Protein AF-A0A0F9CE18-F1 (afdb_monomer)

Radius of gyration: 13.27 Å; Cα contacts (8 Å, |Δi|>4): 100; chains: 1; bounding box: 29×24×35 Å

Mean predicted aligned error: 8.11 Å

InterPro domains:
  IPR003594 Histidine kinase/HSP90-like ATPase domain [PF02518] (1-69)
  IPR004358 Signal transduction histidine kinase-related protein, C-terminal [PR00344] (12-22)
  IPR004358 Signal transduction histidine kinase-related protein, C-terminal [PR00344] (29-47)
  IPR004358 Signal transduction histidine kinase-related protein, C-terminal [PR00344] (54-67)
  IPR005467 Histidine kinase domain [PS50109] (1-70)
  IPR036890 Histidine kinase/HSP90-like ATPase superfamily [G3DSA:3.30.565.10] (1-70)
  I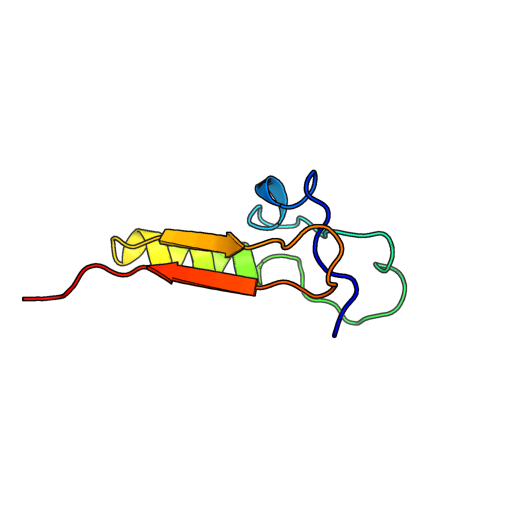PR036890 Histidine kinase/HSP90-like ATPase superfamily [SSF55874] (1-67)
  IPR050736 Sensor Histidine Kinase Regulatory [PTHR43711] (1-67)

Sequence (70 aa):
HGPGVPAEDAKDVFRAFHRAGRDAAGSPGGLGLGLAISRRLARSLGGELSLDSRDGEGGASFTLLLPERH

Structure (mmCIF, N/CA/C/O backbone):
data_AF-A0A0F9CE18-F1
#
_entry.id   AF-A0A0F9CE18-F1
#
loop_
_atom_site.group_PDB
_atom_site.id
_atom_site.type_symbol
_atom_site.label_atom_id
_atom_site.label_alt_id
_atom_site.label_comp_id
_atom_site.label_asym_id
_atom_site.label_entity_id
_atom_site.label_seq_id
_atom_site.pdbx_PDB_ins_code
_atom_site.Cartn_x
_atom_site.Cartn_y
_atom_site.Cartn_z
_atom_site.occupancy
_atom_site.B_iso_or_equiv
_atom_site.auth_seq_id
_atom_site.auth_comp_id
_atom_site.auth_asym_id
_atom_site.auth_atom_id
_atom_site.pdbx_PDB_model_num
ATOM 1 N N . HIS A 1 1 ? 18.628 7.166 -5.893 1.00 56.75 1 HIS A N 1
ATOM 2 C CA . HIS A 1 1 ? 17.217 6.917 -6.245 1.00 56.75 1 HIS A CA 1
ATOM 3 C C . HIS A 1 1 ? 17.137 5.562 -6.931 1.00 56.75 1 HIS A C 1
ATOM 5 O O . HIS A 1 1 ? 17.986 5.288 -7.768 1.00 56.75 1 HIS A O 1
ATOM 11 N N . GLY A 1 2 ? 16.236 4.682 -6.483 1.00 67.12 2 GLY A N 1
ATOM 12 C CA . GLY A 1 2 ? 16.044 3.357 -7.089 1.00 67.12 2 GLY A CA 1
ATOM 13 C C . GLY A 1 2 ? 15.230 3.420 -8.391 1.00 67.12 2 GLY A C 1
ATOM 14 O O . GLY A 1 2 ? 14.795 4.508 -8.769 1.00 67.12 2 GLY A O 1
ATOM 15 N N . PRO A 1 3 ? 14.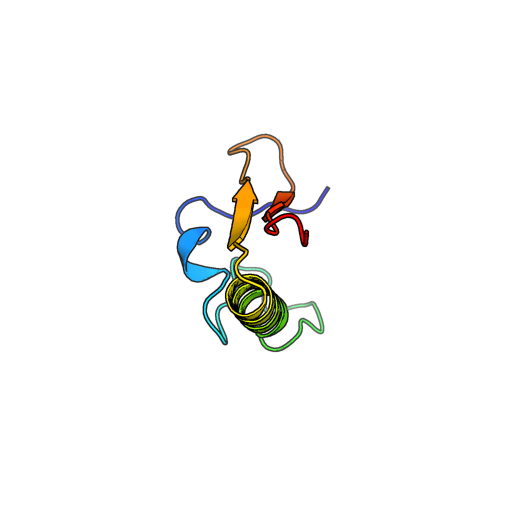972 2.273 -9.043 1.00 69.25 3 PRO A N 1
ATOM 16 C CA . PRO A 1 3 ? 14.271 2.210 -10.333 1.00 69.25 3 PRO A CA 1
ATOM 17 C C . PRO A 1 3 ? 12.801 2.670 -10.284 1.00 69.25 3 PRO A C 1
ATOM 19 O O . PRO A 1 3 ? 12.202 2.902 -11.326 1.00 69.25 3 PRO A O 1
ATOM 22 N N . GLY A 1 4 ? 12.231 2.851 -9.088 1.00 74.38 4 GLY A N 1
ATOM 23 C CA . GLY A 1 4 ? 10.816 3.173 -8.905 1.00 74.38 4 GLY A CA 1
ATOM 24 C C . GLY A 1 4 ? 9.916 1.947 -9.008 1.00 74.38 4 GLY A C 1
ATOM 25 O O . GLY A 1 4 ? 10.400 0.815 -8.982 1.00 74.38 4 GLY A O 1
ATOM 26 N N . VAL A 1 5 ? 8.604 2.176 -9.047 1.00 76.25 5 VAL A N 1
ATOM 27 C CA . VAL A 1 5 ? 7.589 1.121 -9.178 1.00 76.25 5 VAL A CA 1
ATOM 28 C C . VAL A 1 5 ? 6.761 1.411 -10.432 1.00 76.25 5 VAL A C 1
ATOM 30 O O . VAL A 1 5 ? 6.219 2.513 -10.528 1.00 76.25 5 VAL A O 1
ATOM 33 N N . PRO A 1 6 ? 6.654 0.460 -11.377 1.00 76.00 6 PRO A N 1
ATOM 34 C CA . PRO A 1 6 ? 5.775 0.590 -12.535 1.00 76.00 6 PRO A CA 1
ATOM 35 C C . PRO A 1 6 ? 4.323 0.837 -12.113 1.00 76.00 6 PRO A C 1
ATOM 37 O O . PRO A 1 6 ? 3.842 0.214 -11.166 1.00 76.00 6 PRO A O 1
ATOM 40 N N . ALA A 1 7 ? 3.589 1.680 -12.843 1.00 74.69 7 ALA A N 1
ATOM 41 C CA . ALA A 1 7 ? 2.173 1.939 -12.562 1.00 74.69 7 ALA A CA 1
ATOM 42 C C . ALA A 1 7 ? 1.305 0.658 -12.578 1.00 74.69 7 ALA A C 1
ATOM 44 O O . ALA A 1 7 ? 0.317 0.564 -11.848 1.00 74.69 7 ALA A O 1
ATOM 45 N N . GLU A 1 8 ? 1.689 -0.347 -13.374 1.00 75.19 8 GLU A N 1
ATOM 46 C CA . GLU A 1 8 ? 1.050 -1.671 -13.396 1.00 75.19 8 GLU A CA 1
ATOM 47 C C . GLU A 1 8 ? 1.252 -2.451 -12.087 1.00 75.19 8 GLU A C 1
ATOM 49 O O . GLU A 1 8 ? 0.299 -3.022 -11.555 1.00 75.19 8 GLU A O 1
ATOM 54 N N . ASP A 1 9 ? 2.451 -2.378 -11.507 1.00 77.12 9 ASP A N 1
ATOM 55 C CA . AS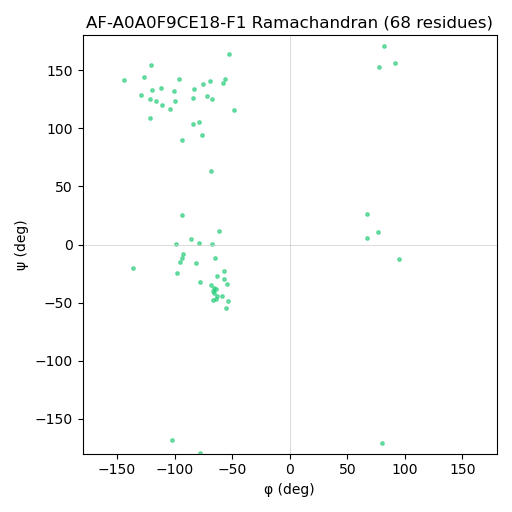P A 1 9 ? 2.807 -3.054 -10.259 1.00 77.12 9 ASP A CA 1
ATOM 56 C C . ASP A 1 9 ? 2.338 -2.273 -9.021 1.00 77.12 9 ASP A C 1
ATOM 58 O O . ASP A 1 9 ? 2.246 -2.835 -7.931 1.00 77.12 9 ASP A O 1
ATOM 62 N N . ALA A 1 10 ? 1.985 -0.989 -9.150 1.00 76.25 10 ALA A N 1
ATOM 63 C CA . ALA A 1 10 ? 1.593 -0.127 -8.030 1.00 76.25 10 ALA A CA 1
ATOM 64 C C . ALA A 1 10 ? 0.444 -0.704 -7.181 1.00 76.25 10 ALA A C 1
ATOM 66 O O . ALA A 1 10 ? 0.404 -0.534 -5.959 1.00 76.25 10 ALA A O 1
ATOM 67 N N . LYS A 1 11 ? -0.493 -1.422 -7.812 1.00 74.25 11 LYS A N 1
ATOM 68 C CA . LYS A 1 11 ? -1.614 -2.082 -7.117 1.00 74.25 11 LYS A CA 1
ATOM 69 C C . LYS A 1 11 ? -1.191 -3.382 -6.437 1.00 74.25 11 LYS A C 1
ATOM 71 O O . LYS A 1 11 ? -1.726 -3.730 -5.377 1.00 74.25 11 LYS A O 1
ATOM 76 N N . ASP A 1 12 ? -0.231 -4.073 -7.034 1.00 80.88 12 ASP A N 1
ATOM 77 C CA . ASP A 1 12 ? 0.200 -5.406 -6.642 1.00 80.88 12 ASP A CA 1
ATOM 78 C C . ASP A 1 12 ? 1.412 -5.396 -5.702 1.00 80.88 12 ASP A C 1
ATOM 80 O O . ASP A 1 12 ? 1.611 -6.363 -4.976 1.00 80.88 12 ASP A O 1
ATOM 84 N N . VAL A 1 13 ? 2.138 -4.282 -5.572 1.00 81.75 13 VAL A N 1
ATOM 85 C CA . VAL A 1 13 ? 3.300 -4.112 -4.673 1.00 81.75 13 VAL A CA 1
ATOM 86 C C . VAL A 1 13 ? 2.984 -4.395 -3.196 1.00 81.75 13 VAL A C 1
ATOM 88 O O . VAL A 1 13 ? 3.858 -4.721 -2.396 1.00 81.75 13 VAL A O 1
ATOM 91 N N . PHE A 1 14 ? 1.710 -4.292 -2.825 1.00 84.81 14 PHE A N 1
ATOM 92 C CA . PHE A 1 14 ? 1.211 -4.584 -1.486 1.00 84.81 14 PHE A CA 1
ATOM 93 C C . PHE A 1 14 ? 0.589 -5.982 -1.352 1.00 84.81 14 PHE A C 1
ATOM 95 O O . PHE A 1 14 ? 0.057 -6.321 -0.289 1.00 84.81 14 PHE A O 1
ATOM 102 N N . ARG A 1 15 ? 0.566 -6.785 -2.420 1.00 82.62 15 ARG A N 1
ATOM 103 C CA . ARG A 1 15 ? 0.181 -8.194 -2.343 1.00 82.62 15 ARG A CA 1
ATOM 104 C C . ARG A 1 15 ? 1.330 -8.981 -1.732 1.00 82.62 15 ARG A C 1
ATOM 106 O O . ARG A 1 15 ? 2.494 -8.782 -2.062 1.00 82.62 15 ARG A O 1
ATOM 113 N N . ALA A 1 16 ? 0.982 -9.900 -0.837 1.00 78.19 16 ALA A N 1
ATOM 114 C CA . ALA A 1 16 ? 1.957 -10.825 -0.285 1.00 78.19 16 ALA A CA 1
ATOM 115 C C . ALA A 1 16 ? 2.613 -11.621 -1.422 1.00 78.19 16 ALA A C 1
ATOM 117 O O . ALA A 1 16 ? 1.923 -12.050 -2.347 1.00 78.19 16 ALA A O 1
ATOM 118 N N . PHE A 1 17 ? 3.928 -11.824 -1.329 1.00 72.31 17 PHE A N 1
ATOM 119 C CA . PHE A 1 17 ? 4.730 -12.567 -2.308 1.00 72.31 17 PHE A CA 1
ATOM 120 C C . PHE A 1 17 ? 4.868 -11.909 -3.688 1.00 72.31 17 PHE A C 1
ATOM 122 O O . PHE A 1 17 ? 5.474 -12.504 -4.580 1.00 72.31 17 PHE A O 1
ATOM 129 N N . HIS A 1 18 ? 4.370 -10.684 -3.872 1.00 70.88 18 HIS A N 1
ATOM 130 C CA . HIS A 1 18 ? 4.566 -9.944 -5.111 1.00 70.88 18 HIS A CA 1
ATOM 131 C C . HIS A 1 18 ? 5.925 -9.229 -5.105 1.00 70.88 18 HIS A C 1
ATOM 133 O O . HIS A 1 18 ? 6.318 -8.597 -4.121 1.00 70.88 18 HIS A O 1
ATOM 139 N N . ARG A 1 19 ? 6.659 -9.353 -6.213 1.00 67.38 19 ARG A N 1
ATOM 140 C CA . ARG A 1 19 ? 7.939 -8.682 -6.458 1.00 67.38 19 ARG A CA 1
ATOM 141 C C . ARG A 1 19 ? 7.789 -7.848 -7.725 1.00 67.38 19 ARG A C 1
ATOM 143 O O . ARG A 1 19 ? 7.707 -8.420 -8.805 1.00 67.38 19 ARG A O 1
ATOM 150 N N . ALA A 1 20 ? 7.745 -6.527 -7.564 1.00 60.53 20 ALA A N 1
ATOM 151 C CA . ALA A 1 20 ? 7.745 -5.590 -8.679 1.00 60.53 20 ALA A CA 1
ATOM 152 C C . ALA A 1 20 ? 9.141 -5.568 -9.328 1.00 60.53 20 ALA A C 1
ATOM 154 O O . ALA A 1 20 ? 10.142 -5.374 -8.632 1.00 60.53 20 ALA A O 1
ATOM 155 N N . GLY A 1 21 ? 9.210 -5.762 -10.645 1.00 56.66 21 GLY A N 1
ATOM 156 C CA . GLY A 1 21 ? 10.435 -5.591 -11.433 1.00 56.66 21 GLY A CA 1
ATOM 157 C C . GLY A 1 21 ? 11.349 -6.815 -11.638 1.00 56.66 21 GLY A C 1
ATOM 158 O O . GLY A 1 21 ? 11.394 -7.782 -10.878 1.00 56.66 21 GLY A O 1
ATOM 159 N N . ARG A 1 22 ? 12.116 -6.724 -12.734 1.00 45.47 22 ARG A N 1
ATOM 160 C CA . ARG A 1 22 ? 12.917 -7.764 -13.411 1.00 45.47 22 ARG A CA 1
ATOM 161 C C . ARG A 1 22 ? 14.272 -8.080 -12.746 1.00 45.47 22 ARG A C 1
ATOM 163 O O . ARG A 1 22 ? 14.981 -8.965 -13.216 1.00 45.47 22 ARG A O 1
ATOM 170 N N . ASP A 1 23 ? 14.595 -7.429 -11.628 1.00 45.84 23 ASP A N 1
ATOM 171 C CA . ASP A 1 23 ? 15.878 -7.545 -10.906 1.00 45.84 23 ASP A CA 1
ATOM 172 C C . ASP A 1 23 ? 15.865 -8.592 -9.775 1.00 45.84 23 ASP A C 1
ATOM 174 O O . ASP A 1 23 ? 16.652 -8.549 -8.826 1.00 45.84 23 ASP A O 1
ATOM 178 N N . ALA A 1 24 ? 14.992 -9.596 -9.881 1.00 49.94 24 ALA A N 1
ATOM 179 C CA . ALA A 1 24 ? 14.890 -10.698 -8.922 1.00 49.94 24 ALA A CA 1
ATOM 180 C C . ALA A 1 24 ? 16.112 -11.647 -8.907 1.00 49.94 24 ALA A C 1
ATOM 182 O O . ALA A 1 24 ? 16.111 -12.617 -8.149 1.00 49.94 24 ALA A O 1
ATOM 183 N N . ALA A 1 25 ? 17.134 -11.399 -9.734 1.00 45.84 25 ALA A N 1
ATOM 184 C CA . ALA A 1 25 ? 18.265 -12.304 -9.928 1.00 45.84 25 ALA A CA 1
ATOM 185 C C . ALA A 1 25 ? 19.490 -12.026 -9.030 1.00 45.84 25 ALA A C 1
ATOM 187 O O . ALA A 1 25 ? 20.382 -12.870 -8.991 1.00 45.84 25 ALA A O 1
ATOM 188 N N . GLY A 1 26 ? 19.569 -10.887 -8.323 1.00 44.88 26 GLY A N 1
ATOM 189 C CA . GLY A 1 26 ? 20.838 -10.462 -7.698 1.00 44.88 26 GLY A CA 1
ATOM 190 C C . GLY A 1 26 ? 20.802 -9.926 -6.265 1.00 44.88 26 GLY A C 1
ATOM 191 O O . GLY A 1 26 ? 21.834 -9.945 -5.600 1.00 44.88 26 GLY A O 1
ATOM 192 N N . SER A 1 27 ? 19.658 -9.469 -5.750 1.00 47.00 27 SER A N 1
ATOM 193 C CA . SER A 1 27 ? 19.572 -8.993 -4.361 1.00 47.00 27 SER A CA 1
ATOM 194 C C . SER A 1 27 ? 19.065 -10.099 -3.431 1.00 47.00 27 SER A C 1
ATOM 196 O O . SER A 1 27 ? 18.125 -10.804 -3.806 1.00 47.00 27 SER 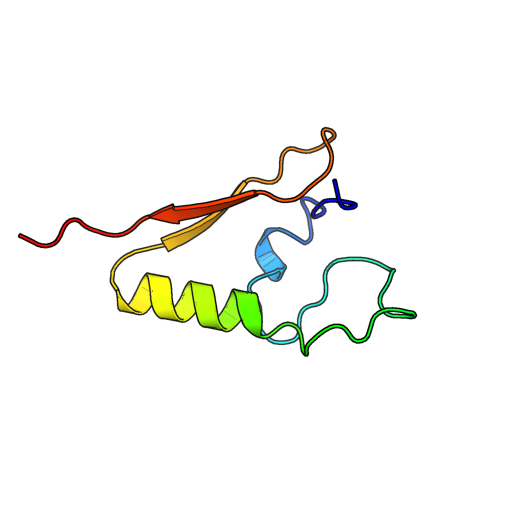A O 1
ATOM 198 N N . PRO A 1 28 ? 19.585 -10.214 -2.190 1.00 45.28 28 PRO A N 1
ATOM 199 C CA . PRO A 1 28 ? 18.965 -10.992 -1.115 1.00 45.28 28 PRO A CA 1
ATOM 200 C C . PRO A 1 28 ? 17.662 -10.292 -0.679 1.00 45.28 28 PRO A C 1
ATOM 202 O O . PRO A 1 28 ? 17.550 -9.724 0.402 1.00 45.28 28 PRO A O 1
ATOM 205 N N . GLY A 1 29 ? 16.700 -10.207 -1.595 1.00 52.56 29 GLY A N 1
ATOM 206 C CA . GLY A 1 29 ? 15.469 -9.449 -1.449 1.00 52.56 29 GLY A CA 1
ATOM 207 C C . GLY A 1 29 ? 14.443 -10.278 -0.697 1.00 52.56 29 GLY A C 1
ATOM 208 O O . GLY A 1 29 ? 14.156 -11.408 -1.088 1.00 52.56 29 GLY A O 1
ATOM 209 N N . GLY A 1 30 ? 13.901 -9.717 0.387 1.00 58.59 30 GLY A N 1
ATOM 210 C CA . GLY A 1 30 ? 12.876 -10.360 1.208 1.00 58.59 30 GLY A CA 1
ATOM 211 C C . GLY A 1 30 ? 11.669 -10.852 0.398 1.00 58.59 30 GLY A C 1
ATOM 212 O O . GLY A 1 30 ? 11.440 -10.439 -0.735 1.00 58.59 30 GLY A O 1
ATOM 213 N N . LEU A 1 31 ? 10.864 -11.721 1.010 1.00 67.44 31 LEU A N 1
ATOM 214 C CA . LEU A 1 31 ? 9.765 -12.487 0.395 1.00 67.44 31 LEU A CA 1
ATOM 215 C C . LEU A 1 31 ? 8.610 -11.656 -0.218 1.00 67.44 31 LEU A C 1
ATOM 217 O O . LEU A 1 31 ? 7.550 -12.209 -0.483 1.00 67.44 31 LEU A O 1
ATOM 221 N N . GLY A 1 32 ? 8.743 -10.338 -0.393 1.00 71.88 32 GLY A N 1
ATOM 222 C CA . GLY A 1 32 ? 7.638 -9.469 -0.819 1.00 71.88 32 GLY A CA 1
ATOM 223 C C . GLY A 1 32 ? 6.542 -9.357 0.245 1.00 71.88 32 GLY A C 1
ATOM 224 O O . GLY A 1 32 ? 5.373 -9.164 -0.065 1.00 71.88 32 GLY A O 1
ATOM 225 N N . LEU A 1 33 ? 6.901 -9.545 1.520 1.00 79.69 33 LEU A N 1
ATOM 226 C CA . LEU A 1 33 ? 5.9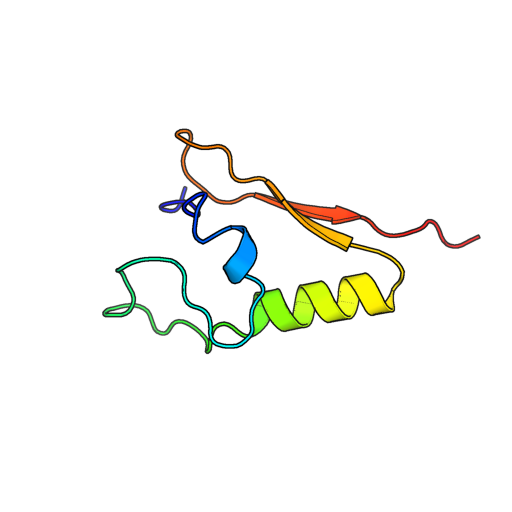50 -9.516 2.637 1.00 79.69 33 LEU A CA 1
ATOM 227 C C . LEU A 1 33 ? 5.918 -8.174 3.368 1.00 79.69 33 LEU A C 1
ATOM 229 O O . LEU A 1 33 ? 4.899 -7.846 3.968 1.00 79.69 33 LEU A O 1
ATOM 233 N N . GLY A 1 34 ? 6.999 -7.389 3.306 1.00 85.12 34 GLY A N 1
ATOM 234 C CA . GLY A 1 34 ? 7.132 -6.152 4.082 1.00 85.12 34 GLY A CA 1
ATOM 235 C C . GLY A 1 34 ? 5.977 -5.179 3.845 1.00 85.12 34 GLY A C 1
ATOM 236 O O . GLY A 1 34 ? 5.275 -4.819 4.782 1.00 85.12 34 GLY A O 1
ATOM 237 N N . LEU A 1 35 ? 5.710 -4.825 2.585 1.00 87.62 35 LEU A N 1
ATOM 238 C CA . LEU A 1 35 ? 4.638 -3.885 2.236 1.00 87.62 35 LEU A CA 1
ATOM 239 C C . LEU A 1 35 ? 3.236 -4.447 2.501 1.00 87.62 35 LEU A C 1
ATOM 241 O O . LEU A 1 35 ? 2.351 -3.707 2.933 1.00 87.62 35 LEU A O 1
ATOM 245 N N . ALA A 1 36 ? 3.040 -5.753 2.308 1.00 87.75 36 ALA A N 1
ATOM 246 C CA . ALA A 1 36 ? 1.776 -6.412 2.622 1.00 87.75 36 ALA A CA 1
ATOM 247 C C . ALA A 1 36 ? 1.459 -6.347 4.127 1.00 87.75 36 ALA A C 1
ATOM 249 O O . ALA A 1 36 ? 0.335 -6.015 4.514 1.00 87.75 36 ALA A O 1
ATOM 250 N N . ILE A 1 37 ? 2.455 -6.611 4.981 1.00 88.81 37 ILE A N 1
ATOM 251 C CA . ILE A 1 37 ? 2.327 -6.517 6.441 1.00 88.81 37 ILE A CA 1
ATOM 25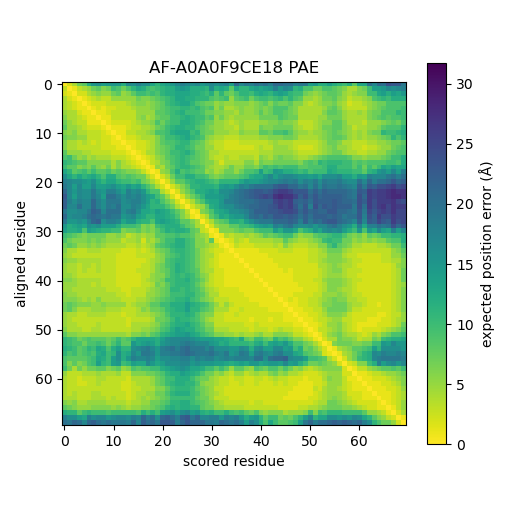2 C C . ILE A 1 37 ? 2.106 -5.061 6.855 1.00 88.81 37 ILE A C 1
ATOM 254 O O . ILE A 1 37 ? 1.162 -4.784 7.593 1.00 88.81 37 ILE A O 1
ATOM 258 N N . SER A 1 38 ? 2.906 -4.125 6.340 1.00 90.69 38 SER A N 1
ATOM 259 C CA . SER A 1 38 ? 2.779 -2.699 6.660 1.00 90.69 38 SER A CA 1
ATOM 260 C C . SER A 1 38 ? 1.400 -2.143 6.304 1.00 90.69 38 SER A C 1
ATOM 262 O O . SER A 1 38 ? 0.790 -1.469 7.132 1.00 90.69 38 SER A O 1
ATOM 264 N N . ARG A 1 39 ? 0.847 -2.474 5.126 1.00 90.06 39 ARG A N 1
ATOM 265 C CA . ARG A 1 39 ? -0.508 -2.034 4.750 1.00 90.06 39 ARG A CA 1
ATOM 266 C C . ARG A 1 39 ? -1.579 -2.656 5.639 1.00 90.06 39 ARG A C 1
ATOM 268 O O . ARG A 1 39 ? -2.546 -1.989 5.997 1.00 90.06 39 ARG A O 1
ATOM 275 N N . ARG A 1 40 ? -1.408 -3.919 6.037 1.00 91.25 40 ARG A N 1
ATOM 276 C CA . ARG A 1 40 ? -2.331 -4.575 6.970 1.00 91.25 40 ARG A CA 1
ATOM 277 C C . ARG A 1 40 ? -2.299 -3.927 8.355 1.00 91.25 40 ARG A C 1
ATOM 279 O O . ARG A 1 40 ? -3.360 -3.729 8.938 1.00 91.25 40 ARG A O 1
ATOM 286 N N . LEU A 1 41 ? -1.116 -3.574 8.856 1.00 91.62 41 LEU A N 1
ATOM 287 C CA . LEU A 1 41 ? -0.954 -2.855 10.122 1.00 91.62 41 LEU A CA 1
A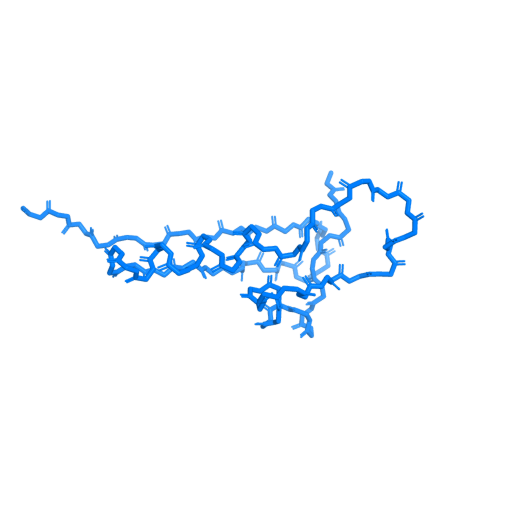TOM 288 C C . LEU A 1 41 ? -1.570 -1.455 10.053 1.00 91.62 41 LEU A C 1
ATOM 290 O O . LEU A 1 41 ? -2.356 -1.112 10.927 1.00 91.62 41 LEU A O 1
ATOM 294 N N . ALA A 1 42 ? -1.298 -0.693 8.991 1.00 93.19 42 ALA A N 1
ATOM 295 C CA . ALA A 1 42 ? -1.903 0.622 8.767 1.00 93.19 42 ALA A CA 1
ATOM 296 C C . ALA A 1 42 ? -3.436 0.560 8.832 1.00 93.19 42 ALA A C 1
ATOM 298 O O . ALA A 1 42 ? -4.054 1.298 9.595 1.00 93.19 42 ALA A O 1
ATOM 299 N N . ARG A 1 43 ? -4.042 -0.401 8.124 1.00 92.00 43 ARG A N 1
ATOM 300 C CA . ARG A 1 43 ? -5.494 -0.634 8.154 1.00 92.00 43 ARG A CA 1
ATOM 301 C C . ARG A 1 43 ? -6.008 -1.068 9.519 1.00 92.00 43 ARG A C 1
ATOM 303 O O . ARG A 1 43 ? -7.075 -0.632 9.934 1.00 92.00 43 ARG A O 1
ATOM 310 N N . SER A 1 44 ? -5.252 -1.897 10.237 1.00 93.75 44 SER A N 1
ATOM 311 C CA . SER A 1 44 ? -5.595 -2.285 11.611 1.00 93.75 44 SER A CA 1
ATOM 312 C C . SER A 1 44 ? -5.590 -1.097 12.574 1.00 93.75 44 SER A C 1
ATOM 314 O O . SER A 1 44 ? -6.301 -1.134 13.573 1.00 93.75 44 SER A O 1
ATOM 316 N N . LEU A 1 45 ? -4.802 -0.059 12.283 1.00 92.50 45 LEU A N 1
ATOM 317 C CA . LEU A 1 45 ? -4.763 1.201 13.027 1.00 92.50 45 LEU A CA 1
ATOM 318 C C . LEU A 1 45 ? -5.835 2.202 12.549 1.00 92.50 45 LEU A C 1
ATOM 320 O O . LEU A 1 45 ? -5.857 3.336 13.014 1.00 92.50 45 LEU A O 1
ATOM 324 N N . GLY A 1 46 ? -6.719 1.804 11.626 1.00 93.75 46 GLY A N 1
ATOM 325 C CA . GLY A 1 46 ? -7.736 2.673 11.023 1.00 93.75 46 GLY A CA 1
ATOM 326 C C . GLY A 1 46 ? -7.192 3.636 9.965 1.00 93.75 46 GLY A C 1
ATOM 327 O O . GLY A 1 46 ? -7.898 4.554 9.558 1.00 93.75 46 GLY A O 1
ATOM 328 N N . GLY A 1 47 ? -5.942 3.451 9.544 1.00 94.25 47 GLY A N 1
ATOM 329 C CA . GLY A 1 47 ? -5.281 4.237 8.514 1.00 94.25 47 GLY A CA 1
ATOM 330 C C . GLY A 1 47 ? -5.201 3.538 7.160 1.00 94.25 47 GLY A C 1
ATOM 331 O O . GLY A 1 47 ? -5.806 2.491 6.935 1.00 94.25 47 GLY A O 1
ATOM 332 N N . GLU A 1 48 ? -4.395 4.098 6.263 1.00 92.94 48 GLU A N 1
ATOM 333 C CA . GLU A 1 48 ? -4.116 3.533 4.942 1.00 92.94 48 GLU A CA 1
ATOM 334 C C . GLU A 1 48 ? -2.660 3.786 4.539 1.00 92.94 48 GLU A C 1
ATOM 336 O O . GLU A 1 48 ? -2.098 4.847 4.809 1.00 92.94 48 GLU A O 1
ATOM 341 N N . LEU A 1 49 ? -2.052 2.795 3.882 1.00 90.75 49 LEU A N 1
ATOM 342 C CA . LEU A 1 49 ? -0.724 2.902 3.281 1.00 90.75 49 LEU A CA 1
ATOM 343 C C . LEU A 1 49 ? -0.855 2.870 1.755 1.00 90.75 49 LEU A C 1
ATOM 345 O O . LEU A 1 49 ? -1.302 1.864 1.198 1.00 90.75 49 LEU A O 1
ATOM 349 N N . SER A 1 50 ? -0.405 3.939 1.105 1.00 88.81 50 SER A N 1
ATOM 350 C CA . SER A 1 50 ? -0.470 4.144 -0.344 1.00 88.81 50 SER A CA 1
ATOM 351 C C . SER A 1 50 ? 0.921 4.330 -0.941 1.00 88.81 50 SER A C 1
ATOM 353 O O . SER A 1 50 ? 1.852 4.749 -0.257 1.00 88.81 50 SER A O 1
ATOM 355 N N . LEU A 1 51 ? 1.067 3.999 -2.221 1.00 86.06 51 LEU A N 1
ATOM 356 C CA . LEU A 1 51 ? 2.256 4.291 -3.016 1.00 86.06 51 LEU A CA 1
ATOM 357 C C . LEU A 1 51 ? 1.965 5.545 -3.849 1.00 86.06 51 LEU A C 1
ATOM 359 O O . LEU A 1 51 ? 1.003 5.558 -4.613 1.00 86.06 51 LEU A O 1
ATOM 363 N N . ASP A 1 52 ? 2.804 6.562 -3.710 1.00 78.56 52 ASP A N 1
ATOM 364 C CA . ASP A 1 52 ? 2.915 7.689 -4.628 1.00 78.56 52 ASP A CA 1
ATOM 365 C C . ASP A 1 52 ? 4.033 7.351 -5.625 1.00 78.56 52 ASP A C 1
ATOM 367 O O . ASP A 1 52 ? 5.230 7.548 -5.381 1.00 78.56 52 ASP A O 1
ATOM 371 N N . SER A 1 53 ? 3.649 6.704 -6.723 1.00 66.12 53 SER A N 1
ATOM 372 C CA . SER A 1 53 ? 4.545 6.464 -7.849 1.00 66.12 53 SER A CA 1
ATOM 373 C C . SER A 1 53 ? 4.527 7.703 -8.732 1.00 66.12 53 SER A C 1
ATOM 375 O O . SER A 1 53 ? 3.578 7.927 -9.480 1.00 66.12 53 SER A O 1
ATOM 377 N N . ARG A 1 54 ? 5.578 8.518 -8.654 1.00 64.19 54 ARG A N 1
ATOM 378 C CA . ARG A 1 54 ? 5.816 9.551 -9.661 1.00 64.19 54 ARG A CA 1
ATOM 379 C C . ARG A 1 54 ? 6.364 8.887 -10.913 1.00 64.19 54 ARG A C 1
ATOM 381 O O . ARG A 1 54 ? 7.565 8.631 -11.005 1.00 64.19 54 ARG A O 1
ATOM 388 N N . ASP A 1 55 ? 5.468 8.566 -11.842 1.00 59.03 55 ASP A N 1
ATOM 389 C CA . ASP A 1 55 ? 5.832 8.078 -13.170 1.00 59.03 55 ASP A CA 1
ATOM 390 C C . ASP A 1 55 ? 6.904 8.996 -13.784 1.00 59.03 55 ASP A C 1
ATOM 392 O O . ASP A 1 55 ? 6.676 10.181 -14.018 1.00 59.03 55 ASP A O 1
ATOM 396 N N . GLY A 1 56 ? 8.099 8.447 -14.013 1.00 56.62 56 GLY A N 1
ATOM 397 C CA . GLY A 1 56 ? 9.168 9.111 -14.763 1.00 56.62 56 GLY A CA 1
ATOM 398 C C . GLY A 1 56 ? 10.228 9.885 -13.966 1.00 56.62 56 GLY A C 1
ATOM 399 O O . GLY A 1 56 ? 11.270 10.173 -14.547 1.00 56.62 56 GLY A O 1
ATOM 400 N N . GLU A 1 57 ? 10.052 10.170 -12.666 1.00 61.75 57 GLU A N 1
ATOM 401 C CA . GLU A 1 57 ? 11.085 10.883 -11.868 1.00 61.75 57 GLU A CA 1
ATOM 402 C C . GLU A 1 57 ? 12.067 9.944 -11.134 1.00 61.75 57 GLU A C 1
ATOM 404 O O . GLU A 1 57 ? 13.092 10.382 -10.607 1.00 61.75 57 GLU A O 1
ATOM 409 N N . GLY A 1 58 ? 11.798 8.635 -11.146 1.00 65.94 58 GLY A N 1
ATOM 410 C CA . GLY A 1 58 ? 12.600 7.626 -10.453 1.00 65.94 58 GLY A CA 1
ATOM 411 C C . GLY A 1 58 ? 12.334 7.570 -8.942 1.00 65.94 58 GLY A C 1
ATOM 412 O O . GLY A 1 58 ? 11.968 8.548 -8.295 1.00 65.94 58 GLY A O 1
ATOM 413 N N . GLY A 1 59 ? 12.546 6.395 -8.345 1.00 73.19 59 GLY A N 1
ATOM 414 C CA . GLY A 1 59 ? 12.241 6.136 -6.934 1.00 73.19 59 GLY A CA 1
ATOM 415 C C . GLY A 1 59 ? 10.768 5.811 -6.648 1.00 73.19 59 GLY A C 1
ATOM 416 O O . GLY A 1 59 ? 9.909 5.860 -7.521 1.00 73.19 59 GLY A O 1
ATOM 417 N N . ALA A 1 60 ? 10.497 5.393 -5.412 1.00 78.75 60 ALA A N 1
ATOM 418 C CA . ALA A 1 60 ? 9.170 5.020 -4.931 1.00 78.75 60 ALA A CA 1
ATOM 419 C C . ALA A 1 60 ? 8.896 5.780 -3.632 1.00 78.75 60 ALA A C 1
ATOM 421 O O . ALA A 1 60 ? 9.732 5.745 -2.725 1.00 78.75 60 ALA A O 1
ATOM 422 N N . SER A 1 61 ? 7.757 6.462 -3.545 1.00 85.38 61 SER A N 1
ATOM 423 C CA . SER A 1 61 ? 7.335 7.172 -2.340 1.00 85.38 61 SER A CA 1
ATOM 424 C C . SER A 1 61 ? 6.123 6.470 -1.739 1.00 85.38 61 SER A C 1
ATOM 426 O O . SER A 1 61 ? 5.206 6.095 -2.458 1.00 85.38 61 SER A O 1
ATOM 428 N N . PHE A 1 62 ? 6.112 6.253 -0.425 1.00 87.38 62 PHE A N 1
ATOM 429 C CA . PHE A 1 62 ? 4.995 5.612 0.271 1.00 87.38 62 PHE A CA 1
ATOM 430 C C . PHE A 1 62 ? 4.422 6.576 1.303 1.00 87.38 62 PHE A C 1
ATOM 432 O O . PHE A 1 62 ? 5.166 7.168 2.085 1.00 87.38 62 PHE A O 1
ATOM 439 N N . THR A 1 63 ? 3.102 6.706 1.336 1.00 90.62 63 THR A N 1
ATOM 440 C CA . THR A 1 63 ? 2.387 7.601 2.247 1.00 90.62 63 THR A CA 1
ATOM 441 C C . THR A 1 63 ? 1.523 6.785 3.193 1.00 90.62 63 THR A C 1
ATOM 443 O O . THR A 1 63 ? 0.672 6.013 2.754 1.00 90.62 63 THR A O 1
ATOM 446 N N . LEU A 1 64 ? 1.741 6.966 4.495 1.00 91.38 64 LEU A N 1
ATOM 447 C CA . LEU A 1 64 ? 0.929 6.388 5.560 1.00 91.38 64 LEU A CA 1
ATOM 448 C C . LEU A 1 64 ? 0.027 7.477 6.143 1.00 91.38 64 LEU A C 1
ATOM 450 O O . LEU A 1 64 ? 0.524 8.438 6.724 1.00 91.38 64 LEU A O 1
ATOM 454 N N . LEU A 1 65 ? -1.285 7.307 6.012 1.00 93.12 65 LEU A N 1
ATOM 455 C CA . LEU A 1 65 ? -2.275 8.119 6.708 1.00 93.12 65 LEU A CA 1
ATOM 456 C C . LEU A 1 65 ? -2.787 7.343 7.915 1.00 93.12 65 LEU A C 1
ATOM 458 O O . LEU A 1 65 ? -3.145 6.176 7.783 1.00 93.12 65 LEU A O 1
ATOM 462 N N . LEU A 1 66 ? -2.838 7.987 9.078 1.00 93.12 66 LEU A N 1
ATOM 463 C CA . LEU A 1 66 ? -3.395 7.427 10.307 1.00 93.12 66 LEU A CA 1
ATOM 464 C C . LEU A 1 66 ? -4.447 8.391 10.870 1.00 93.12 66 LEU A C 1
ATOM 466 O O . LEU A 1 66 ? -4.259 9.604 10.767 1.00 93.12 66 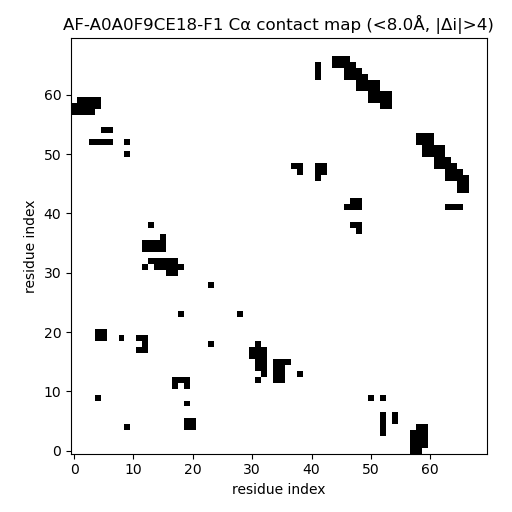LEU A O 1
ATOM 470 N N . PRO A 1 67 ? -5.537 7.879 11.461 1.00 92.50 67 PRO A N 1
ATOM 471 C CA . PRO A 1 67 ? -6.521 8.717 12.127 1.00 92.50 67 PRO A CA 1
ATOM 472 C C . PRO A 1 67 ? -5.924 9.323 13.401 1.00 92.50 67 PRO A C 1
ATOM 474 O O . PRO A 1 67 ? -5.209 8.649 14.149 1.00 92.50 67 PRO A O 1
ATOM 477 N N . GLU A 1 68 ? -6.243 10.587 13.670 1.00 88.31 68 GLU A N 1
ATOM 478 C CA . GLU A 1 68 ? -5.859 11.226 14.925 1.00 88.31 68 GLU A CA 1
ATOM 479 C C . GLU A 1 68 ? -6.618 10.584 16.091 1.00 88.31 68 GLU A C 1
ATOM 481 O O . GLU A 1 68 ? -7.845 10.466 16.10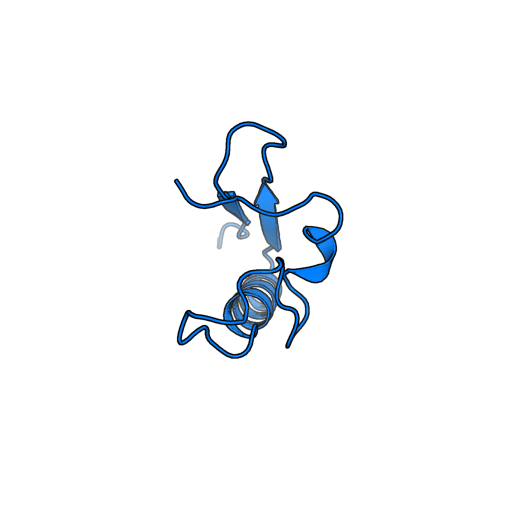7 1.00 88.31 68 GLU A O 1
ATOM 486 N N . ARG A 1 69 ? -5.852 10.114 17.073 1.00 76.94 69 ARG A N 1
ATOM 487 C CA . ARG A 1 69 ? -6.359 9.581 18.333 1.00 76.94 69 ARG A CA 1
ATOM 488 C C . ARG A 1 69 ? -6.729 10.764 19.234 1.00 76.94 69 ARG A C 1
ATOM 490 O O . ARG A 1 69 ? -5.824 11.392 19.772 1.00 76.94 69 ARG A O 1
ATOM 497 N N . HIS A 1 70 ? -8.025 11.040 19.401 1.00 56.19 70 HIS A N 1
ATOM 498 C CA . HIS A 1 70 ? -8.520 11.819 20.546 1.00 56.19 70 HIS A CA 1
ATOM 499 C C . HIS A 1 70 ? -8.331 11.044 21.861 1.00 56.19 70 HIS A C 1
ATOM 501 O O . HIS A 1 70 ? -8.397 9.781 21.839 1.00 56.19 70 HIS A O 1
#

Organism: NCBI:txid412755

Solvent-accessible surface area (backbone atoms only — not comparable to full-atom values): 4360 Å² total; per-residue (Å²): 128,57,90,41,58,57,80,82,38,61,77,43,47,48,34,72,66,32,71,76,71,91,69,78,85,78,62,100,66,74,72,28,42,66,50,25,51,52,37,51,51,29,44,74,63,68,22,45,57,48,76,52,60,56,86,88,76,54,21,70,43,74,48,78,49,69,64,85,83,126

Foldseek 3Di:
DAQFADPVCQVVLLPFQDDGDDPPPDDPDDRSHPSVVVQVVLVVQVWGKHWDGPPPPGDIDIDIDGDDDD

Nearest PDB structures (foldseek):
  4biz-assembly2_C  TM=8.826E-01  e=6.152E-04  Escherichia coli K-12
  4biu-assembly1_D  TM=8.800E-01  e=3.362E-03  Escherichia coli K-12
  6rh7-assembly1_B  TM=7.958E-01  e=1.134E-03  Thermotoga maritima
  3dge-assembly3_A  TM=7.769E-01  e=1.390E-03  Thermotoga maritima
  2e0a-assembly1_A  TM=7.229E-01  e=8.132E-03  Homo sapiens

Secondary structure (DSSP, 8-state):
------TTGGGTTTSTT---SS-TTTS----S-HHHHHHHHHHHTT-EEEEE--TTT-S-EEEEE-----

pLDDT: mean 75.4, std 15.02, range [44.88, 94.25]